Protein AF-A0A8J4FWK0-F1 (afdb_monomer_lite)

pLDDT: mean 70.95, std 16.57, range [36.66, 92.88]

Foldseek 3Di:
DDDDDDDDDDDDPDDPPDPPPPPCPDPPPPPDDPVVVVVVVVVPDPLPQCCDPPSDSDDDDDDDDDDDDDDDDQDDDDPPDPCPVVSVVVSVVVVVVRVQVVCCVCCVVVVNNPDHDDDD

Sequence (120 aa):
MLASHAALPLLSPPDASNPTKTQTRGKVLDFGPQVLSSLSRSMRAALGFLYGTWYLPLPRPRPIYMVVGKPIPVPRLPRDDPKYEEVINEVHKRVCDALQQMYDDHKAEYGWADRPLMIN

Secondary structure (DSSP, 8-state):
-----------PPP-TT-TT----------SS-THHHHHHHHH-S-------GGGS-PPPP-PPP----PPPP-----TTSTTHHHHHHHHHHHHHHHHHHHHHHHTTTTT-TTPPP---

InterPro domains:
  IPR007130 Diacylglycerol acyltransferase [PF03982] (39-117)

Structure (mmCIF, N/CA/C/O backbone):
data_AF-A0A8J4FWK0-F1
#
_entry.id   AF-A0A8J4FWK0-F1
#
loop_
_atom_site.group_PDB
_atom_site.id
_atom_site.type_symbol
_atom_site.label_atom_id
_atom_site.label_alt_id
_atom_site.label_comp_id
_atom_site.label_asym_id
_atom_site.label_entity_id
_atom_site.label_seq_id
_atom_site.pdbx_PDB_ins_code
_atom_site.Cartn_x
_atom_site.Cartn_y
_atom_site.Cartn_z
_atom_site.occupancy
_atom_site.B_iso_or_equiv
_atom_site.auth_seq_id
_atom_site.auth_comp_id
_atom_site.auth_asym_id
_atom_site.auth_atom_id
_atom_site.pdbx_PDB_model_num
ATOM 1 N N . MET A 1 1 ? 28.927 22.938 61.173 1.00 37.00 1 MET A N 1
ATOM 2 C CA . MET A 1 1 ? 30.394 22.781 61.069 1.00 37.00 1 MET A CA 1
ATOM 3 C C . MET A 1 1 ? 30.644 21.613 60.130 1.00 37.00 1 MET A C 1
ATOM 5 O O . MET A 1 1 ? 30.308 20.502 60.491 1.00 37.00 1 MET A O 1
ATOM 9 N N . LEU A 1 2 ? 30.737 21.859 58.828 1.00 39.94 2 LEU A N 1
ATOM 10 C CA . LEU A 1 2 ? 31.893 22.291 58.024 1.00 39.94 2 LEU A CA 1
ATOM 11 C C . LEU A 1 2 ? 32.507 21.077 57.299 1.00 39.94 2 LEU A C 1
ATOM 13 O O . LEU A 1 2 ? 32.988 20.155 57.940 1.00 39.94 2 LEU A O 1
ATOM 17 N N . ALA A 1 3 ? 32.497 21.173 55.967 1.00 36.66 3 ALA A N 1
ATOM 18 C CA . ALA A 1 3 ? 33.291 20.435 54.982 1.00 36.66 3 ALA A CA 1
ATOM 19 C C . ALA A 1 3 ? 32.996 18.935 54.751 1.00 36.66 3 ALA A C 1
ATOM 21 O O . ALA A 1 3 ? 33.564 18.055 55.382 1.00 36.66 3 ALA A O 1
ATOM 22 N N . SER A 1 4 ? 32.243 18.645 53.686 1.00 45.00 4 SER A N 1
ATOM 23 C CA . SER A 1 4 ? 32.575 17.521 52.803 1.00 45.00 4 SER A CA 1
ATOM 24 C C . SER A 1 4 ? 32.579 18.058 51.373 1.00 45.00 4 SER A C 1
ATOM 26 O O . SER A 1 4 ? 31.543 18.228 50.734 1.00 45.00 4 SER A O 1
ATOM 28 N N . HIS A 1 5 ? 33.762 18.497 50.952 1.00 51.78 5 HIS A N 1
ATOM 29 C CA . HIS A 1 5 ? 34.065 19.028 49.632 1.00 51.78 5 HIS A CA 1
ATOM 30 C C . HIS A 1 5 ? 35.115 18.104 49.009 1.00 51.78 5 HIS A C 1
ATOM 32 O O . HIS A 1 5 ? 36.149 17.872 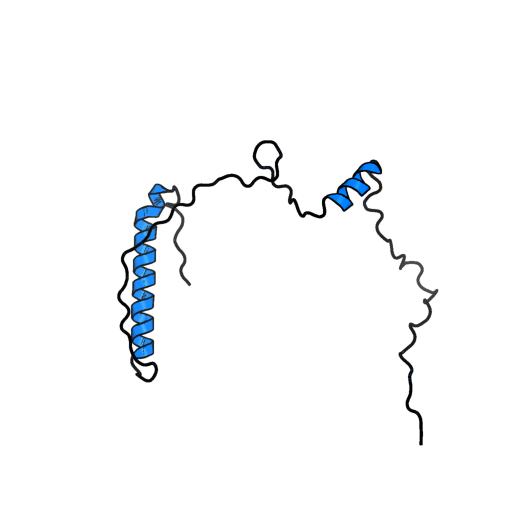49.623 1.00 51.78 5 HIS A O 1
ATOM 38 N N . ALA A 1 6 ? 34.816 17.644 47.792 1.00 43.03 6 ALA A N 1
ATOM 39 C CA . ALA A 1 6 ? 35.735 17.269 46.717 1.00 43.03 6 ALA A CA 1
ATOM 40 C C . ALA A 1 6 ? 36.834 16.217 46.982 1.00 43.03 6 ALA A C 1
ATOM 42 O O . ALA A 1 6 ? 37.808 16.476 47.675 1.00 43.03 6 ALA A O 1
ATOM 43 N N . ALA A 1 7 ? 36.778 15.113 46.229 1.00 45.28 7 ALA A N 1
ATOM 44 C CA . ALA A 1 7 ? 37.849 14.761 45.287 1.00 45.28 7 ALA A CA 1
ATOM 45 C C . ALA A 1 7 ? 37.413 13.587 44.395 1.00 45.28 7 ALA A C 1
ATOM 47 O O . ALA A 1 7 ? 37.214 12.468 44.862 1.00 45.28 7 ALA A O 1
ATOM 48 N N . LEU A 1 8 ? 37.264 13.866 43.097 1.00 52.12 8 LEU A N 1
ATOM 49 C CA . LEU A 1 8 ? 37.186 12.862 42.038 1.00 52.12 8 LEU A CA 1
ATOM 50 C C . LEU A 1 8 ? 38.438 11.965 42.061 1.00 52.12 8 LEU A C 1
ATOM 52 O O . LEU A 1 8 ? 39.530 12.475 42.329 1.00 52.12 8 LEU A O 1
ATOM 56 N N . PRO A 1 9 ? 38.326 10.669 41.720 1.00 52.59 9 PRO A N 1
ATOM 57 C CA . PRO A 1 9 ? 39.490 9.809 41.592 1.00 52.59 9 PRO A CA 1
ATOM 58 C C . PRO A 1 9 ? 40.346 10.290 40.415 1.00 52.59 9 PRO A C 1
ATOM 60 O O . PRO A 1 9 ? 39.947 10.228 39.251 1.00 52.59 9 PRO A O 1
ATOM 63 N N . LEU A 1 10 ? 41.523 10.810 40.758 1.00 49.84 10 LEU A N 1
ATOM 64 C CA . LEU A 1 10 ? 42.603 11.132 39.839 1.00 49.84 10 LEU A CA 1
ATOM 65 C C . LEU A 1 10 ? 42.904 9.927 38.941 1.00 49.84 10 LEU A C 1
ATOM 67 O O . LEU A 1 10 ? 43.174 8.825 39.416 1.00 49.84 10 LEU A O 1
ATOM 71 N N . LEU A 1 11 ? 42.877 10.192 37.636 1.00 51.06 11 LEU A N 1
ATOM 72 C CA . LEU A 1 11 ? 43.475 9.399 36.571 1.00 51.06 11 LEU A CA 1
ATOM 73 C C . LEU A 1 11 ? 44.853 8.888 37.025 1.00 51.06 11 LEU A C 1
ATOM 75 O O . LEU A 1 11 ? 45.766 9.686 37.242 1.00 51.06 11 LEU A O 1
ATOM 79 N N . SER A 1 12 ? 44.990 7.573 37.208 1.00 58.88 12 SER A N 1
ATOM 80 C CA . SER A 1 12 ? 46.268 6.958 37.566 1.00 58.88 12 SER A CA 1
ATOM 81 C C . SER A 1 12 ? 47.354 7.331 36.545 1.00 58.88 12 SER A C 1
ATOM 83 O O . SER A 1 12 ? 47.060 7.408 35.347 1.00 58.88 12 SER A O 1
ATOM 85 N N . PRO A 1 13 ? 48.600 7.576 36.992 1.00 67.12 13 PRO A N 1
ATOM 86 C CA . PRO A 1 13 ? 49.705 7.909 36.102 1.00 67.12 13 PRO A CA 1
ATOM 87 C C . PRO A 1 13 ? 49.956 6.782 35.084 1.00 67.12 13 PRO A C 1
ATOM 89 O O . PRO A 1 13 ? 49.691 5.616 35.385 1.00 67.12 13 PRO A O 1
ATOM 92 N N . PRO A 1 14 ? 50.447 7.114 33.877 1.00 59.47 14 PRO A N 1
ATOM 93 C CA . PRO A 1 14 ? 50.678 6.140 32.818 1.00 59.47 14 PRO A CA 1
ATOM 94 C C . PRO A 1 14 ? 51.682 5.074 33.271 1.00 59.47 14 PRO A C 1
ATOM 96 O O . PRO A 1 14 ? 52.823 5.380 33.612 1.00 59.47 14 PRO A O 1
ATOM 99 N N . ASP A 1 15 ? 51.234 3.821 33.267 1.00 54.22 15 ASP A N 1
ATOM 100 C CA . ASP A 1 15 ? 52.049 2.641 33.535 1.00 54.22 15 ASP A CA 1
ATOM 101 C C . ASP A 1 15 ? 53.137 2.499 32.454 1.00 54.22 15 ASP A C 1
ATOM 103 O O . ASP A 1 15 ? 52.849 2.289 31.274 1.00 54.22 15 ASP A O 1
ATOM 107 N N . ALA A 1 16 ? 54.398 2.655 32.864 1.00 60.59 16 ALA A N 1
ATOM 108 C CA . ALA A 1 16 ? 55.578 2.600 32.003 1.00 60.59 16 ALA A CA 1
ATOM 109 C C . ALA A 1 16 ? 56.015 1.163 31.640 1.00 60.59 16 ALA A C 1
ATOM 111 O O . ALA A 1 16 ? 57.047 0.989 30.994 1.00 60.59 16 ALA A O 1
ATOM 112 N N . SER A 1 17 ? 55.264 0.131 32.044 1.00 62.06 17 SER A N 1
ATOM 113 C CA . SER A 1 17 ? 55.661 -1.274 31.872 1.00 62.06 17 SER A CA 1
ATOM 114 C C . SER A 1 17 ? 55.145 -1.958 30.598 1.00 62.06 17 SER A C 1
ATOM 116 O O . SER A 1 17 ? 55.509 -3.106 30.344 1.00 62.06 17 SER A O 1
ATOM 118 N N . ASN A 1 18 ? 54.356 -1.284 29.748 1.00 52.03 18 ASN A N 1
ATOM 119 C CA . ASN A 1 18 ? 53.861 -1.885 28.505 1.00 52.03 18 ASN A CA 1
ATOM 120 C C . ASN A 1 18 ? 54.082 -0.993 27.264 1.00 52.03 18 ASN A C 1
ATOM 122 O O . ASN A 1 18 ? 53.235 -0.153 26.946 1.00 52.03 18 ASN A O 1
ATOM 126 N N . PRO A 1 19 ? 55.172 -1.197 26.498 1.00 53.34 19 PRO A N 1
ATOM 127 C CA . PRO A 1 19 ? 55.489 -0.383 25.323 1.00 53.34 19 PRO A CA 1
ATOM 128 C C . PRO A 1 19 ? 54.578 -0.637 24.106 1.00 53.34 19 PRO A C 1
ATOM 130 O O . PRO A 1 19 ? 54.799 -0.039 23.057 1.00 53.34 19 PRO A O 1
ATOM 133 N N . THR A 1 20 ? 53.559 -1.504 24.202 1.00 54.88 20 THR A N 1
ATOM 134 C CA . THR A 1 20 ? 52.726 -1.888 23.042 1.00 54.88 20 THR A CA 1
ATOM 135 C C . THR A 1 20 ? 51.386 -1.163 22.925 1.00 54.88 20 THR A C 1
ATOM 137 O O . THR A 1 20 ? 50.706 -1.320 21.912 1.00 54.88 20 THR A O 1
ATOM 140 N N . LYS A 1 21 ? 51.005 -0.299 23.877 1.00 49.97 21 LYS A N 1
ATOM 141 C CA . LYS A 1 21 ? 49.815 0.558 23.719 1.00 49.97 21 LYS A CA 1
ATOM 142 C C . LYS A 1 21 ? 50.176 1.910 23.108 1.00 49.97 21 LYS A C 1
ATOM 144 O O . LYS A 1 21 ? 49.871 2.973 23.647 1.00 49.97 21 LYS A O 1
ATOM 149 N N . THR A 1 22 ? 50.810 1.875 21.946 1.00 48.97 22 THR A N 1
ATOM 150 C CA . THR A 1 22 ? 50.902 3.037 21.069 1.00 48.97 22 THR A CA 1
ATOM 151 C C . THR A 1 22 ? 49.497 3.299 20.536 1.00 48.97 22 THR A C 1
ATOM 153 O O . THR A 1 22 ? 48.975 2.554 19.710 1.00 48.97 22 THR A O 1
ATOM 156 N N . GLN A 1 23 ? 48.849 4.346 21.051 1.00 50.06 23 GLN A N 1
ATOM 157 C CA . GLN A 1 23 ? 47.664 4.937 20.436 1.00 50.06 23 GLN A CA 1
ATOM 158 C C . GLN A 1 23 ? 48.069 5.469 19.059 1.00 50.06 23 GLN A C 1
ATOM 160 O O . GLN A 1 23 ? 48.437 6.632 18.893 1.00 50.06 23 GLN A O 1
ATOM 165 N N . THR A 1 24 ? 48.039 4.588 18.064 1.00 49.25 24 THR A N 1
ATOM 166 C CA . THR A 1 24 ? 48.194 4.925 16.656 1.00 49.25 24 THR A CA 1
ATOM 167 C C . THR A 1 24 ? 46.968 5.732 16.257 1.00 49.25 24 THR A C 1
ATOM 169 O O . THR A 1 24 ? 45.950 5.193 15.828 1.00 49.25 24 THR A O 1
ATOM 172 N N . ARG A 1 25 ? 47.039 7.056 16.434 1.00 43.59 25 ARG A N 1
ATOM 173 C CA . ARG A 1 25 ? 46.103 7.992 15.813 1.00 43.59 25 ARG A CA 1
ATOM 174 C C . ARG A 1 25 ? 46.304 7.839 14.309 1.00 43.59 25 ARG A C 1
ATOM 176 O O . ARG A 1 25 ? 47.254 8.382 13.753 1.00 43.59 25 ARG A O 1
ATOM 183 N N . GLY A 1 26 ? 45.468 7.001 13.698 1.00 46.88 26 GLY A N 1
ATOM 184 C CA . GLY A 1 26 ? 45.581 6.589 12.308 1.00 46.88 26 GLY A CA 1
ATOM 185 C C . GLY A 1 26 ? 45.765 7.790 11.390 1.00 46.88 26 GLY A C 1
ATOM 186 O O . GLY A 1 26 ? 44.843 8.576 11.178 1.00 46.88 26 GLY A O 1
ATOM 187 N N . LYS A 1 27 ? 46.965 7.920 10.823 1.00 56.41 27 LYS A N 1
ATOM 188 C CA . LYS A 1 27 ? 47.184 8.684 9.599 1.00 56.41 27 LYS A CA 1
ATOM 189 C C . LYS A 1 27 ? 46.591 7.874 8.447 1.00 56.41 27 LYS A C 1
ATOM 191 O O . LYS A 1 27 ? 47.297 7.138 7.775 1.00 56.41 27 LYS A O 1
ATOM 196 N N . VAL A 1 28 ? 45.275 7.958 8.269 1.00 54.03 28 VAL A N 1
ATOM 197 C CA . VAL A 1 28 ? 44.568 7.274 7.168 1.00 54.03 28 VAL A CA 1
ATOM 198 C C . VAL A 1 28 ? 44.299 8.182 5.966 1.00 54.03 28 VAL A C 1
ATOM 200 O O . VAL A 1 28 ? 43.752 7.726 4.971 1.00 54.03 28 VAL A O 1
ATOM 203 N N . LEU A 1 29 ? 44.733 9.445 5.998 1.00 55.19 29 LEU A N 1
ATOM 204 C CA . LEU A 1 29 ? 44.719 10.323 4.827 1.00 55.19 29 LEU A CA 1
ATOM 205 C C . LEU A 1 29 ? 46.016 11.138 4.744 1.00 55.19 29 LEU A C 1
ATOM 207 O O . LEU A 1 29 ? 46.040 12.304 5.115 1.00 55.19 29 LEU A O 1
ATOM 211 N N . ASP A 1 30 ? 47.084 10.511 4.250 1.00 52.56 30 ASP A N 1
ATOM 212 C CA . ASP A 1 30 ? 48.299 11.205 3.773 1.00 52.56 30 ASP A CA 1
ATOM 213 C C . ASP A 1 30 ? 48.535 10.927 2.265 1.00 52.56 30 ASP A C 1
ATOM 215 O O . ASP A 1 30 ? 49.649 11.002 1.761 1.00 52.56 30 ASP A O 1
ATOM 219 N N . PHE A 1 31 ? 47.466 10.597 1.521 1.00 58.09 31 PHE A N 1
ATOM 220 C CA . PHE A 1 31 ? 47.509 10.241 0.091 1.00 58.09 31 PHE A CA 1
ATOM 221 C C . PHE A 1 31 ? 46.652 11.166 -0.796 1.00 58.09 31 PHE A C 1
ATOM 223 O O . PHE A 1 31 ? 45.946 10.704 -1.690 1.00 58.09 31 PHE A O 1
ATOM 230 N N . GLY A 1 32 ? 46.684 12.485 -0.574 1.00 61.12 32 GLY A N 1
ATOM 231 C CA . GLY A 1 32 ? 45.994 13.427 -1.464 1.00 61.12 32 GLY A CA 1
ATOM 232 C C . GLY A 1 32 ? 46.468 14.878 -1.338 1.00 61.12 32 GLY A C 1
ATOM 233 O O . GLY A 1 32 ? 46.929 15.276 -0.270 1.00 61.12 32 GLY A O 1
ATOM 234 N N . PRO A 1 33 ? 46.369 15.692 -2.407 1.00 56.69 33 PRO A N 1
ATOM 235 C CA . PRO A 1 33 ? 46.799 17.087 -2.375 1.00 56.69 33 PRO A CA 1
ATOM 236 C C . PRO A 1 33 ? 46.004 17.892 -1.331 1.00 56.69 33 PRO A C 1
ATOM 238 O O . PRO A 1 33 ? 44.774 17.829 -1.280 1.00 56.69 33 PRO A O 1
ATOM 241 N N . GLN A 1 34 ? 46.720 18.678 -0.515 1.00 61.47 34 GLN A N 1
ATOM 242 C CA . GLN A 1 34 ? 46.236 19.428 0.661 1.00 61.47 34 GLN A CA 1
ATOM 243 C C . GLN A 1 34 ? 44.949 20.246 0.413 1.00 61.47 34 GLN A C 1
ATOM 245 O O . GLN A 1 34 ? 44.128 20.414 1.319 1.00 61.47 34 GLN A O 1
ATOM 250 N N . VAL A 1 35 ? 44.736 20.697 -0.830 1.00 61.31 35 VAL A N 1
ATOM 251 C CA . VAL A 1 35 ? 43.548 21.434 -1.299 1.00 61.31 35 VAL A CA 1
ATOM 252 C C . VAL A 1 35 ? 42.232 20.653 -1.163 1.00 61.31 35 VAL A C 1
ATOM 254 O O . VAL A 1 35 ? 41.181 21.257 -0.948 1.00 61.31 35 VAL A O 1
ATOM 257 N N . LEU A 1 36 ? 42.269 19.316 -1.187 1.00 58.72 36 LEU A N 1
ATOM 258 C CA . LEU A 1 36 ? 41.076 18.476 -1.022 1.00 58.72 36 LEU A CA 1
ATOM 259 C C . LEU A 1 36 ? 40.573 18.446 0.430 1.00 58.72 36 LEU A C 1
ATOM 261 O O . LEU A 1 36 ? 39.374 18.298 0.668 1.00 58.72 36 LEU A O 1
ATOM 265 N N . SER A 1 37 ? 41.459 18.649 1.411 1.00 58.38 37 SER A N 1
ATOM 266 C CA . SER A 1 37 ? 41.093 18.642 2.836 1.00 58.38 37 SER A CA 1
ATOM 267 C C . SER A 1 37 ? 40.289 19.885 3.258 1.00 58.38 37 SER A C 1
ATOM 269 O O . SER A 1 37 ? 39.485 19.825 4.192 1.00 58.38 37 SER A O 1
ATOM 271 N N . SER A 1 38 ? 40.471 21.008 2.557 1.00 60.28 38 SER A N 1
ATOM 272 C CA . SER A 1 38 ? 39.679 22.231 2.745 1.00 60.28 38 SER A CA 1
ATOM 273 C C . SER A 1 38 ? 38.318 22.132 2.055 1.00 60.28 38 SER A C 1
ATOM 275 O O . SER A 1 38 ? 37.306 22.511 2.644 1.00 60.28 38 SER A O 1
ATOM 277 N N . LEU A 1 39 ? 38.266 21.527 0.863 1.00 61.78 39 LEU A N 1
ATOM 278 C CA . LEU A 1 39 ? 37.015 21.271 0.145 1.00 61.78 39 LEU A CA 1
ATOM 279 C C . LEU A 1 39 ? 36.122 20.260 0.894 1.00 61.78 39 LEU A C 1
ATOM 281 O O . LEU A 1 39 ? 34.916 20.462 1.014 1.00 61.78 39 LEU A O 1
ATOM 285 N N . SER A 1 40 ? 36.727 19.230 1.498 1.00 58.31 40 SER A N 1
ATOM 286 C CA . SER A 1 40 ? 36.047 18.229 2.337 1.00 58.31 40 SER A CA 1
ATOM 287 C C . SER A 1 40 ? 35.331 18.843 3.552 1.00 58.31 40 SER A C 1
ATOM 289 O O . SER A 1 40 ? 34.185 18.495 3.835 1.00 58.31 40 SER A O 1
ATOM 291 N N . ARG A 1 41 ? 35.962 19.809 4.239 1.00 62.16 41 ARG A N 1
ATOM 292 C CA . ARG A 1 41 ? 35.359 20.537 5.376 1.00 62.16 41 ARG A CA 1
ATOM 293 C C . ARG A 1 41 ? 34.236 21.479 4.956 1.00 62.16 41 ARG A C 1
ATOM 295 O O . ARG A 1 41 ? 33.318 21.714 5.741 1.00 62.16 41 ARG A O 1
ATOM 302 N N . SER A 1 42 ? 34.328 22.012 3.741 1.00 60.78 42 SER A N 1
ATOM 303 C CA . SER A 1 42 ? 33.360 22.965 3.212 1.00 60.78 42 SER A CA 1
ATOM 304 C C . SER A 1 42 ? 32.066 22.299 2.763 1.00 60.78 42 SER A C 1
ATOM 306 O O . SER A 1 42 ? 31.014 22.918 2.878 1.00 60.78 42 SER A O 1
ATOM 308 N N . MET A 1 43 ? 32.117 21.070 2.244 1.00 60.19 43 MET A N 1
ATOM 309 C CA . MET A 1 43 ? 30.915 20.474 1.663 1.00 60.19 43 MET A CA 1
ATOM 310 C C . MET A 1 43 ? 29.929 19.947 2.701 1.00 60.19 43 MET A C 1
ATOM 312 O O . MET A 1 43 ? 28.767 19.853 2.344 1.00 60.19 43 MET A O 1
ATOM 316 N N . ARG A 1 44 ? 30.357 19.647 3.947 1.00 55.12 44 ARG A N 1
ATOM 317 C CA . ARG A 1 44 ? 29.541 19.307 5.147 1.00 55.12 44 ARG A CA 1
ATOM 318 C C . ARG A 1 44 ? 28.225 18.542 4.886 1.00 55.12 44 ARG A C 1
ATOM 320 O O . ARG A 1 44 ? 27.270 18.651 5.647 1.00 55.12 44 ARG A O 1
ATOM 327 N N . ALA A 1 45 ? 28.197 17.747 3.827 1.00 60.00 45 ALA A N 1
ATOM 328 C CA . ALA A 1 45 ? 27.030 17.089 3.285 1.00 60.00 45 ALA A CA 1
ATOM 329 C C . ALA A 1 45 ? 27.417 15.639 3.070 1.00 60.00 45 ALA A C 1
ATOM 331 O O . ALA A 1 45 ? 28.417 15.335 2.415 1.00 60.00 45 ALA A O 1
ATOM 332 N N . ALA A 1 46 ? 26.599 14.741 3.604 1.00 54.91 46 ALA A N 1
ATOM 333 C CA . ALA A 1 46 ? 26.597 13.353 3.194 1.00 54.91 46 ALA A CA 1
ATOM 334 C C . ALA A 1 46 ? 25.953 13.272 1.800 1.00 54.91 46 ALA A C 1
ATOM 336 O O . ALA A 1 46 ? 24.866 12.726 1.635 1.00 54.91 46 ALA A O 1
ATOM 337 N N . LEU A 1 47 ? 26.612 13.836 0.781 1.00 55.81 47 LEU A N 1
ATOM 338 C CA . LEU A 1 47 ? 26.435 13.331 -0.573 1.00 55.81 47 LEU A CA 1
ATOM 339 C C . LEU A 1 47 ? 27.030 11.925 -0.533 1.00 55.81 47 LEU A C 1
ATOM 341 O O . LEU A 1 47 ? 28.214 11.719 -0.799 1.00 55.81 47 LEU A O 1
ATOM 345 N N . GLY A 1 48 ? 26.208 10.951 -0.141 1.00 59.59 48 GLY A N 1
ATOM 346 C CA . GLY A 1 48 ? 26.469 9.571 -0.510 1.00 59.59 48 GLY A CA 1
ATOM 347 C C . GLY A 1 48 ? 26.791 9.547 -2.001 1.00 59.59 48 GLY A C 1
ATOM 348 O O . GLY A 1 48 ? 26.297 10.388 -2.755 1.00 59.59 48 GLY A O 1
ATOM 349 N N . PHE A 1 49 ? 27.659 8.629 -2.411 1.00 55.66 49 PHE A N 1
ATOM 350 C CA . PHE A 1 49 ? 28.065 8.437 -3.801 1.00 55.66 49 PHE A CA 1
ATOM 351 C C . PHE A 1 49 ? 26.850 7.983 -4.642 1.00 55.66 49 PHE A C 1
ATOM 353 O O . PHE A 1 49 ? 26.689 6.823 -5.007 1.00 55.66 49 PHE A O 1
ATOM 360 N N . LEU A 1 50 ? 25.922 8.904 -4.879 1.00 55.88 50 LEU A N 1
ATOM 361 C CA . LEU A 1 50 ? 24.711 8.740 -5.653 1.00 55.88 50 LEU A CA 1
ATOM 362 C C . LEU A 1 50 ? 25.103 9.098 -7.080 1.00 55.88 50 LEU A C 1
ATOM 364 O O . LEU A 1 50 ? 25.070 10.259 -7.472 1.00 55.88 50 LEU A O 1
ATOM 368 N N . TYR A 1 51 ? 25.530 8.104 -7.853 1.00 55.78 51 TYR A N 1
ATOM 369 C CA . TYR A 1 51 ? 25.694 8.264 -9.295 1.00 55.78 51 TYR A CA 1
ATOM 370 C C . TYR A 1 51 ? 24.312 8.496 -9.927 1.00 55.78 51 TYR A C 1
ATOM 372 O O . TYR A 1 51 ? 23.620 7.543 -10.296 1.00 55.78 51 TYR A O 1
ATOM 380 N N . GLY A 1 52 ? 23.875 9.754 -9.985 1.00 61.62 52 GLY A N 1
ATOM 381 C CA . GLY A 1 52 ? 22.682 10.199 -10.699 1.00 61.62 52 GLY A CA 1
ATOM 382 C C . GLY A 1 52 ? 22.966 10.492 -12.175 1.00 61.62 52 GLY A C 1
ATOM 383 O O . GLY A 1 52 ? 23.959 10.037 -12.748 1.00 61.62 52 GLY A O 1
ATOM 384 N N . THR A 1 53 ? 22.083 11.254 -12.816 1.00 56.66 53 THR A N 1
ATOM 385 C CA . THR A 1 53 ? 22.279 11.749 -14.188 1.00 56.66 53 THR A CA 1
ATOM 386 C C . THR A 1 53 ? 23.463 12.728 -14.209 1.00 56.66 53 THR A C 1
ATOM 388 O O . THR A 1 53 ? 23.474 13.680 -13.436 1.00 56.66 53 THR A O 1
ATOM 391 N N . TRP A 1 54 ? 24.466 12.499 -15.069 1.00 58.19 54 TRP A N 1
ATOM 392 C CA . TRP A 1 54 ? 25.631 13.391 -15.253 1.00 58.19 54 TRP A CA 1
ATOM 393 C C . TRP A 1 54 ? 26.518 13.609 -14.006 1.00 58.19 54 TRP A C 1
ATOM 395 O O . TRP A 1 54 ? 27.007 14.709 -13.773 1.00 58.19 54 TRP A O 1
ATOM 405 N N . TYR A 1 55 ? 26.756 12.570 -13.194 1.00 61.94 55 TYR A N 1
ATOM 406 C CA . TYR A 1 55 ? 27.616 12.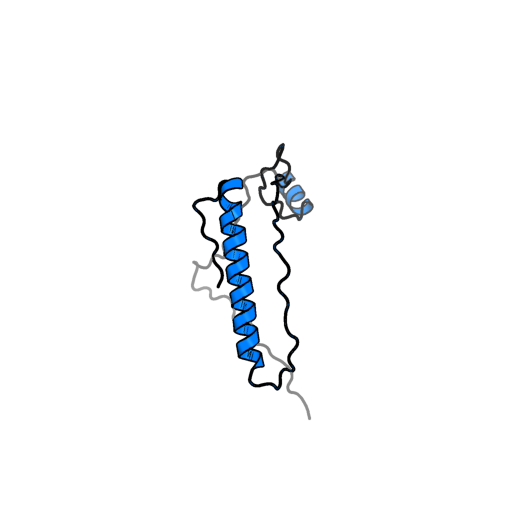653 -11.992 1.00 61.94 55 TYR A CA 1
ATOM 407 C C . TYR A 1 55 ? 27.079 13.577 -10.877 1.00 61.94 55 TYR A C 1
ATOM 409 O O . TYR A 1 55 ? 27.725 13.745 -9.843 1.00 61.94 55 TYR A O 1
ATOM 417 N N . LEU A 1 56 ? 25.881 14.146 -11.050 1.00 67.69 56 LEU A N 1
ATOM 418 C CA . LEU A 1 56 ? 25.172 14.869 -10.001 1.00 67.69 56 LEU A CA 1
ATOM 419 C C . LEU A 1 56 ? 24.571 13.861 -9.005 1.00 67.69 56 LEU A C 1
ATOM 421 O O . LEU A 1 56 ? 24.049 12.828 -9.434 1.00 67.69 56 LEU A O 1
ATOM 425 N N . PRO A 1 57 ? 24.539 14.175 -7.697 1.00 66.19 57 PRO A N 1
ATOM 426 C CA . PRO A 1 57 ? 23.845 13.396 -6.665 1.00 66.19 57 PRO A CA 1
ATOM 427 C C . PRO A 1 57 ? 22.312 13.514 -6.780 1.00 66.19 57 PRO A C 1
ATOM 429 O O . PRO A 1 57 ? 21.612 13.629 -5.776 1.00 66.19 57 PRO A O 1
ATOM 432 N N . LEU A 1 58 ? 21.773 13.565 -8.001 1.00 67.31 58 LEU A N 1
ATOM 433 C CA . LEU A 1 58 ? 20.348 13.732 -8.234 1.00 67.31 58 LEU A CA 1
ATOM 434 C C . LEU A 1 58 ? 19.666 12.354 -8.258 1.00 67.31 58 LEU A C 1
ATOM 436 O O . LEU A 1 58 ? 20.059 11.498 -9.063 1.00 67.31 58 LEU A O 1
ATOM 440 N N . PRO A 1 59 ? 18.646 12.116 -7.412 1.00 66.31 59 PRO A N 1
ATOM 441 C CA . PRO A 1 59 ? 17.881 10.877 -7.435 1.00 66.31 59 PRO A CA 1
ATOM 442 C C . PRO A 1 59 ? 17.283 10.628 -8.823 1.00 66.31 59 PRO A C 1
ATOM 444 O O . PRO A 1 59 ? 16.723 11.534 -9.441 1.00 66.31 59 PRO A O 1
ATOM 447 N N . ARG A 1 60 ? 17.385 9.393 -9.329 1.00 70.06 60 ARG A N 1
ATOM 448 C CA . ARG A 1 60 ? 16.754 9.033 -10.607 1.00 70.06 60 ARG A CA 1
ATOM 449 C C . ARG A 1 60 ? 15.229 9.051 -10.440 1.00 70.06 60 ARG A C 1
ATOM 451 O O . ARG A 1 60 ? 14.745 8.349 -9.550 1.00 70.06 60 ARG A O 1
ATOM 458 N N . PRO A 1 61 ? 14.470 9.767 -11.290 1.00 73.12 61 PRO A N 1
ATOM 459 C CA . PRO A 1 61 ? 13.016 9.711 -11.242 1.00 73.12 61 PRO A CA 1
ATOM 460 C C . PRO A 1 61 ? 12.568 8.290 -11.597 1.00 73.12 61 PRO A C 1
ATOM 462 O O . PRO A 1 61 ? 12.872 7.774 -12.674 1.00 73.12 61 PRO A O 1
ATOM 465 N N . ARG A 1 62 ? 11.877 7.631 -10.668 1.00 76.44 62 ARG A N 1
ATOM 466 C CA . ARG A 1 62 ? 11.184 6.362 -10.904 1.00 76.44 62 ARG A CA 1
ATOM 467 C C . ARG A 1 62 ? 9.688 6.631 -10.758 1.00 76.44 62 ARG A C 1
ATOM 469 O O . ARG A 1 62 ? 9.310 7.226 -9.749 1.00 76.44 62 ARG A O 1
ATOM 476 N N . PRO A 1 63 ? 8.852 6.249 -11.737 1.00 80.94 63 PRO A N 1
ATOM 477 C CA . PRO A 1 63 ? 7.412 6.411 -11.600 1.00 80.94 63 PRO A CA 1
ATOM 478 C C . PRO A 1 63 ? 6.919 5.555 -10.427 1.00 80.94 63 PRO A C 1
ATOM 480 O O . PRO A 1 63 ? 7.253 4.373 -10.335 1.00 80.94 63 PRO A O 1
ATOM 483 N N . ILE A 1 64 ? 6.167 6.173 -9.517 1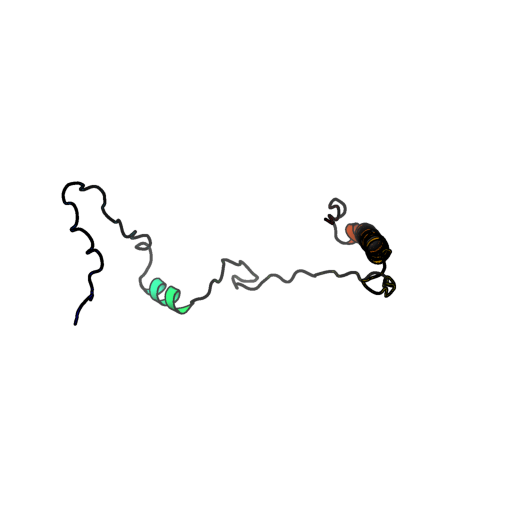.00 81.88 64 ILE A N 1
ATOM 484 C CA . ILE A 1 64 ? 5.479 5.490 -8.419 1.00 81.88 64 ILE A CA 1
ATOM 485 C C . ILE A 1 64 ? 4.030 5.328 -8.858 1.00 81.88 64 ILE A C 1
ATOM 487 O O . ILE A 1 64 ? 3.332 6.320 -9.070 1.00 81.88 64 ILE A O 1
ATOM 491 N N . TYR A 1 65 ? 3.595 4.083 -9.011 1.00 83.19 65 TYR A N 1
ATOM 492 C CA . TYR A 1 65 ? 2.216 3.755 -9.348 1.00 83.19 65 TYR A CA 1
ATOM 493 C C . TYR A 1 65 ? 1.424 3.549 -8.060 1.00 83.19 65 TYR A C 1
ATOM 495 O O . TYR A 1 65 ? 1.902 2.907 -7.125 1.00 83.19 65 TYR A O 1
ATOM 503 N N . MET A 1 66 ? 0.229 4.130 -8.001 1.00 86.62 66 MET A N 1
ATOM 504 C CA . MET A 1 66 ? -0.675 4.016 -6.861 1.00 86.62 66 MET A CA 1
ATOM 505 C C . MET A 1 66 ? -2.045 3.580 -7.362 1.00 86.62 66 MET A C 1
ATOM 507 O O . MET A 1 66 ? -2.577 4.173 -8.299 1.00 86.62 66 MET A O 1
ATOM 511 N N . VAL A 1 67 ? -2.611 2.567 -6.711 1.00 87.69 67 VAL A N 1
ATOM 512 C CA . VAL A 1 67 ? -3.978 2.096 -6.940 1.00 87.69 67 VAL A CA 1
ATOM 513 C C . VAL A 1 67 ? -4.782 2.369 -5.675 1.00 87.69 67 VAL A C 1
ATOM 515 O O . VAL A 1 67 ? -4.289 2.164 -4.565 1.00 87.69 67 VAL A O 1
ATOM 518 N N . VAL A 1 68 ? -6.006 2.869 -5.837 1.00 89.19 68 VAL A N 1
ATOM 519 C CA . VAL A 1 68 ? -6.911 3.172 -4.726 1.00 89.19 68 VAL A CA 1
ATOM 520 C C . VAL A 1 68 ? -8.131 2.269 -4.829 1.00 89.19 68 VAL A C 1
ATOM 522 O O . VAL A 1 68 ? -8.873 2.324 -5.808 1.00 89.19 68 VAL A O 1
ATOM 525 N N . GLY A 1 69 ? -8.327 1.442 -3.804 1.00 88.25 69 GLY A N 1
ATOM 526 C CA . GLY A 1 69 ? -9.458 0.526 -3.706 1.00 88.25 69 GLY A CA 1
ATOM 527 C C . GLY A 1 69 ? -10.753 1.195 -3.237 1.00 88.25 69 GLY A C 1
ATOM 528 O O . GLY A 1 69 ? -10.800 2.373 -2.872 1.00 88.25 69 GLY A O 1
ATOM 529 N N . LYS A 1 70 ? -11.830 0.406 -3.214 1.00 90.31 70 LYS A N 1
ATOM 530 C CA . LYS A 1 70 ?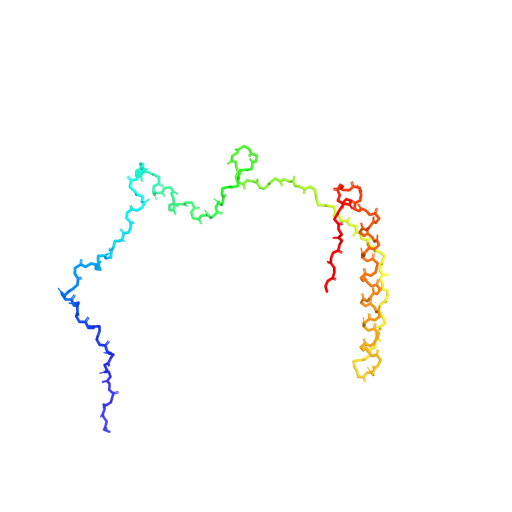 -13.141 0.846 -2.724 1.00 90.31 70 LYS A CA 1
ATOM 531 C C . LYS A 1 70 ? -13.097 1.115 -1.207 1.00 90.31 70 LYS A C 1
ATOM 533 O O . LYS A 1 70 ? -12.543 0.300 -0.471 1.00 90.31 70 LYS A O 1
ATOM 538 N N . PRO A 1 71 ? -13.733 2.192 -0.708 1.00 89.44 71 PRO A N 1
ATOM 539 C CA . PRO A 1 71 ? -13.848 2.430 0.728 1.00 89.44 71 PRO A CA 1
ATOM 540 C C . PRO A 1 71 ? -14.605 1.303 1.446 1.00 89.44 71 PRO A C 1
ATOM 542 O O . PRO A 1 71 ? -15.668 0.874 0.988 1.00 89.44 71 PRO A O 1
ATOM 545 N N . ILE A 1 72 ? -14.089 0.864 2.596 1.00 88.94 72 ILE A N 1
ATOM 546 C CA . ILE A 1 72 ? -14.724 -0.148 3.449 1.00 88.94 72 ILE A CA 1
ATOM 547 C C . ILE A 1 72 ? -15.464 0.567 4.591 1.00 88.94 72 ILE A C 1
ATOM 549 O O . ILE A 1 72 ? -14.842 1.335 5.328 1.00 88.94 72 ILE A O 1
ATOM 553 N N . PRO A 1 73 ? -16.783 0.358 4.755 1.00 88.06 73 PRO A N 1
ATOM 554 C CA . PRO A 1 73 ? -17.546 1.004 5.815 1.00 88.06 73 PRO A CA 1
ATOM 555 C C . PRO A 1 73 ? -17.170 0.425 7.184 1.00 88.06 73 PRO A C 1
ATOM 557 O O . PRO A 1 73 ? -17.237 -0.786 7.393 1.00 88.06 73 PRO A O 1
ATOM 560 N N . VAL A 1 74 ? -16.818 1.304 8.125 1.00 89.56 74 VAL A N 1
ATOM 561 C CA . VAL A 1 74 ? -16.468 0.928 9.500 1.00 89.56 74 VAL A CA 1
ATOM 562 C C . VAL A 1 74 ? -17.635 1.272 10.431 1.00 89.56 74 VAL A C 1
ATOM 564 O O . VAL A 1 74 ? -17.968 2.454 10.575 1.00 89.56 74 VAL A O 1
ATOM 567 N N . PRO A 1 75 ? -18.282 0.278 11.061 1.00 86.31 75 PRO A N 1
ATOM 568 C CA . PRO A 1 75 ? -19.304 0.542 12.064 1.00 86.31 75 PRO A CA 1
ATOM 569 C C . PRO A 1 75 ? -18.670 1.193 13.301 1.00 86.31 75 PRO A C 1
ATOM 571 O O . PRO A 1 75 ? -17.618 0.774 13.780 1.00 86.31 75 PRO A O 1
ATOM 574 N N . ARG A 1 76 ? -19.313 2.240 13.825 1.00 82.62 76 ARG A N 1
ATOM 575 C CA . ARG A 1 76 ? -18.883 2.912 15.057 1.00 82.62 76 ARG A CA 1
ATOM 576 C C . ARG A 1 76 ? -19.560 2.243 16.248 1.00 82.62 76 ARG A C 1
ATOM 578 O O . ARG A 1 76 ? -20.743 2.477 16.471 1.00 82.62 76 ARG A O 1
ATOM 585 N N . LEU A 1 77 ? -18.811 1.422 16.979 1.00 84.25 77 LEU A N 1
ATOM 586 C CA . LEU A 1 77 ? -19.234 0.864 18.264 1.00 84.25 77 LEU A CA 1
ATOM 587 C C . LEU A 1 77 ? -18.502 1.580 19.413 1.00 84.25 77 LEU A C 1
ATOM 589 O O . LEU A 1 77 ? -17.338 1.965 19.238 1.00 84.25 77 LEU A O 1
ATOM 593 N N . PRO A 1 78 ? -19.152 1.782 20.572 1.00 83.31 78 PRO A N 1
ATOM 594 C CA . PRO A 1 78 ? -18.465 2.196 21.788 1.00 83.31 78 PRO A CA 1
ATOM 595 C C . PRO A 1 78 ? -17.462 1.118 22.229 1.00 83.31 78 PRO A C 1
ATOM 597 O O . PRO A 1 78 ? -17.666 -0.075 22.017 1.00 83.31 78 PRO A O 1
ATOM 600 N N . ARG A 1 79 ? -16.353 1.551 22.840 1.00 78.00 79 ARG A N 1
ATOM 601 C CA . ARG A 1 79 ? -15.268 0.656 23.285 1.00 78.00 79 ARG A CA 1
ATOM 602 C C . ARG A 1 79 ? -15.686 -0.312 24.391 1.00 78.00 79 ARG A C 1
ATOM 604 O O . ARG A 1 79 ? -15.040 -1.337 24.558 1.00 78.00 79 ARG A O 1
ATOM 611 N N . ASP A 1 80 ? -16.739 0.028 25.127 1.00 82.19 80 ASP A N 1
ATOM 612 C CA . ASP A 1 80 ? -17.231 -0.760 26.257 1.00 82.19 80 ASP A CA 1
ATOM 613 C C . ASP A 1 80 ? -18.078 -1.968 25.817 1.00 82.19 80 ASP A C 1
ATOM 615 O O . ASP A 1 80 ? -18.428 -2.811 26.644 1.00 82.19 80 ASP A O 1
ATOM 619 N N . ASP A 1 81 ? -18.401 -2.080 24.523 1.00 81.50 81 ASP A N 1
ATOM 620 C CA . ASP A 1 81 ? -19.131 -3.230 24.001 1.00 81.50 81 ASP A CA 1
ATOM 621 C C . ASP A 1 81 ? -18.213 -4.458 23.877 1.00 81.50 81 ASP A C 1
ATOM 623 O O . ASP A 1 81 ? -17.168 -4.391 23.225 1.00 81.50 81 ASP A O 1
ATOM 627 N N . PRO A 1 82 ? -18.637 -5.642 24.355 1.00 81.88 82 PRO A N 1
ATOM 628 C CA . PRO A 1 82 ? -17.855 -6.874 24.215 1.00 81.88 82 PRO A CA 1
ATOM 629 C C . PRO A 1 82 ? -17.654 -7.294 22.747 1.00 81.88 82 PRO A C 1
ATOM 631 O O . PRO A 1 82 ? -16.747 -8.059 22.435 1.00 81.88 82 PRO A O 1
ATOM 634 N N . LYS A 1 83 ? -18.485 -6.776 21.832 1.00 84.69 83 LYS A N 1
ATOM 635 C CA . LYS A 1 83 ? -18.426 -7.033 20.385 1.00 84.69 83 LYS A CA 1
ATOM 636 C C . LYS A 1 83 ? -17.418 -6.134 19.646 1.00 84.69 83 LYS A C 1
ATOM 638 O O . LYS A 1 83 ? -17.169 -6.336 18.459 1.00 84.69 83 LYS A O 1
ATOM 643 N N . TYR A 1 84 ? -16.841 -5.139 20.322 1.00 87.81 84 TYR A N 1
ATOM 644 C CA . TYR A 1 84 ? -15.922 -4.171 19.719 1.00 87.81 84 TYR A CA 1
ATOM 645 C C . TYR A 1 84 ? -14.707 -4.850 19.065 1.00 87.81 84 TYR A C 1
ATOM 647 O O . TYR A 1 84 ? -14.425 -4.618 17.889 1.00 87.81 84 TYR A O 1
ATOM 655 N N . GLU A 1 85 ? -14.049 -5.755 19.792 1.00 87.38 85 GLU A N 1
ATOM 656 C CA . GLU A 1 85 ? -12.867 -6.486 19.312 1.00 87.38 85 GLU A CA 1
ATOM 657 C C . GLU A 1 85 ? -13.186 -7.423 18.137 1.00 87.38 85 GLU A C 1
ATOM 659 O O . GLU A 1 85 ? -12.429 -7.515 17.171 1.00 87.38 85 GLU A O 1
ATOM 664 N N . GLU A 1 86 ? -14.336 -8.100 18.175 1.00 89.38 86 GLU A N 1
ATOM 665 C CA . GLU A 1 86 ? -14.768 -8.996 17.097 1.00 89.38 86 GLU A CA 1
ATOM 666 C C . GLU A 1 86 ? -14.989 -8.225 15.788 1.00 89.38 86 GLU A C 1
ATOM 668 O O . GLU A 1 86 ? -14.507 -8.625 14.727 1.00 89.38 86 GLU A O 1
ATOM 673 N N . VAL A 1 87 ? -15.653 -7.071 15.875 1.00 89.94 87 VAL A N 1
ATOM 674 C CA . VAL A 1 87 ? -15.913 -6.198 14.726 1.00 89.94 87 VAL A CA 1
ATOM 675 C C . VAL A 1 87 ? -14.620 -5.614 14.158 1.00 89.94 87 VAL A C 1
ATOM 677 O O . VAL A 1 87 ? -14.486 -5.519 12.938 1.00 89.94 87 VAL A O 1
ATOM 680 N N . ILE A 1 88 ? -13.648 -5.251 15.002 1.00 90.88 88 ILE A N 1
ATOM 681 C CA . ILE A 1 88 ? -12.334 -4.784 14.536 1.00 90.88 88 ILE A CA 1
ATOM 682 C C . ILE A 1 88 ? -11.625 -5.877 13.748 1.00 90.88 88 ILE A C 1
ATOM 684 O O . ILE A 1 88 ? -11.164 -5.612 12.639 1.00 90.88 88 ILE A O 1
ATOM 688 N N . ASN A 1 89 ? -11.563 -7.093 14.289 1.00 91.50 89 ASN A N 1
ATOM 689 C CA . ASN A 1 89 ? -10.906 -8.214 13.624 1.00 91.50 89 ASN A CA 1
ATOM 690 C C . ASN A 1 89 ? -11.571 -8.539 12.282 1.00 91.50 89 ASN A C 1
ATOM 692 O O . ASN A 1 89 ? -10.885 -8.776 11.287 1.00 91.50 89 ASN A O 1
ATOM 696 N N . GLU A 1 90 ? -12.902 -8.486 12.221 1.00 92.31 90 GLU A N 1
ATOM 697 C CA . GLU A 1 90 ? -13.643 -8.689 10.980 1.00 92.31 90 GLU A CA 1
ATOM 698 C C . GLU A 1 90 ? -13.344 -7.596 9.942 1.00 92.31 90 GLU A C 1
ATOM 700 O O . GLU A 1 90 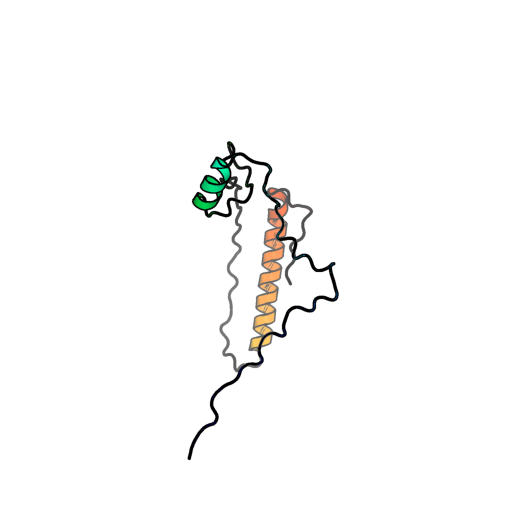? -13.055 -7.896 8.781 1.00 92.31 90 GLU A O 1
ATOM 705 N N . VAL A 1 91 ? -13.386 -6.323 10.341 1.00 92.88 91 VAL A N 1
ATOM 706 C CA . VAL A 1 91 ? -13.087 -5.195 9.446 1.00 92.88 91 VAL A CA 1
ATOM 707 C C . VAL A 1 91 ? -11.632 -5.239 8.985 1.00 92.88 91 VAL A C 1
ATOM 709 O O . VAL A 1 91 ? -11.371 -5.052 7.798 1.00 92.88 91 VAL A O 1
ATOM 712 N N . HIS A 1 92 ? -10.694 -5.527 9.887 1.00 91.94 92 HIS A N 1
ATOM 713 C CA . HIS A 1 92 ? -9.279 -5.672 9.567 1.00 91.94 92 HIS A CA 1
ATOM 714 C C . HIS A 1 92 ? -9.062 -6.780 8.534 1.00 91.94 92 HIS A C 1
ATOM 716 O O . HIS A 1 92 ? -8.433 -6.542 7.506 1.00 91.94 92 HIS A O 1
ATOM 722 N N . LYS A 1 93 ? -9.680 -7.950 8.736 1.00 92.75 93 LYS A N 1
ATOM 723 C CA . LYS A 1 93 ? -9.628 -9.050 7.770 1.00 92.75 93 LYS A CA 1
ATOM 724 C C . LYS A 1 93 ? -10.158 -8.632 6.395 1.00 92.75 93 LYS A C 1
ATOM 726 O O . LYS A 1 93 ? -9.486 -8.853 5.395 1.00 92.75 93 LYS A O 1
ATOM 731 N N . ARG A 1 94 ? -11.311 -7.954 6.341 1.00 92.50 94 ARG A N 1
ATOM 732 C CA . ARG A 1 94 ? -11.882 -7.441 5.080 1.00 92.50 94 ARG A CA 1
ATOM 733 C C . ARG A 1 94 ? -10.940 -6.469 4.362 1.00 92.50 94 ARG A C 1
ATOM 735 O O . ARG A 1 94 ? -10.888 -6.471 3.136 1.00 92.50 94 ARG A O 1
ATOM 742 N N . VAL A 1 95 ? -10.213 -5.636 5.108 1.00 92.38 95 VAL A N 1
ATOM 743 C CA . VAL A 1 95 ? -9.211 -4.711 4.553 1.00 92.38 95 VAL A CA 1
ATOM 744 C C . VAL A 1 95 ? -8.030 -5.482 3.964 1.00 92.38 95 VAL A C 1
ATOM 746 O O . VAL A 1 95 ? -7.643 -5.203 2.831 1.00 92.38 95 VAL A O 1
ATOM 749 N N . CYS A 1 96 ? -7.493 -6.464 4.691 1.00 92.81 96 CYS A N 1
ATOM 750 C CA . CYS A 1 96 ? -6.386 -7.299 4.223 1.00 92.81 96 CYS A CA 1
ATOM 751 C C . CYS A 1 96 ? -6.760 -8.088 2.960 1.00 92.81 96 CYS A C 1
ATOM 753 O O . CYS A 1 96 ? -6.007 -8.073 1.989 1.00 92.81 96 CYS A O 1
ATOM 755 N N . ASP A 1 97 ? -7.952 -8.688 2.933 1.00 92.62 97 ASP A N 1
ATOM 756 C CA . ASP A 1 97 ? -8.453 -9.436 1.776 1.00 92.62 97 ASP A CA 1
ATOM 757 C C . ASP A 1 97 ? -8.608 -8.527 0.540 1.00 92.62 97 ASP A C 1
ATOM 759 O O . ASP A 1 97 ? -8.180 -8.883 -0.559 1.00 92.62 97 ASP A O 1
ATOM 763 N N . ALA A 1 98 ? -9.165 -7.321 0.710 1.00 91.75 98 ALA A N 1
ATOM 764 C CA . ALA A 1 98 ? -9.327 -6.358 -0.381 1.00 91.75 98 ALA A CA 1
ATOM 765 C C . ALA A 1 98 ? -7.984 -5.808 -0.899 1.00 91.75 98 ALA A C 1
ATOM 767 O O . ALA A 1 98 ? -7.826 -5.5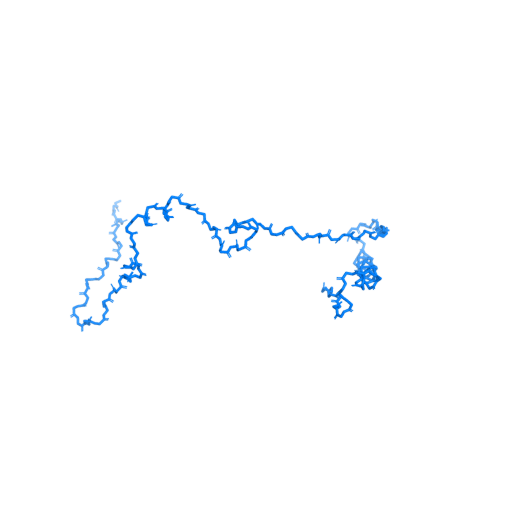93 -2.101 1.00 91.75 98 ALA A O 1
ATOM 768 N N . LEU A 1 99 ? -7.009 -5.591 -0.008 1.00 91.81 99 LEU A N 1
ATOM 769 C CA . LEU A 1 99 ? -5.643 -5.200 -0.375 1.00 91.81 99 LEU A CA 1
ATOM 770 C C . LEU A 1 99 ? -4.947 -6.290 -1.189 1.00 91.81 99 LEU A C 1
ATOM 772 O O . LEU A 1 99 ? -4.318 -5.981 -2.200 1.00 91.81 99 LEU A O 1
ATOM 776 N N . GLN A 1 100 ? -5.083 -7.547 -0.763 1.00 91.75 100 GLN A N 1
ATOM 777 C CA . GLN A 1 100 ? -4.504 -8.692 -1.453 1.00 91.75 100 GLN A CA 1
ATOM 778 C C . GLN A 1 100 ? -5.068 -8.830 -2.871 1.00 91.75 100 GLN A C 1
ATOM 780 O O . GLN A 1 100 ? -4.300 -8.917 -3.824 1.00 91.75 100 GLN A O 1
ATOM 785 N N . GLN A 1 101 ? -6.394 -8.755 -3.021 1.00 91.25 101 GLN A N 1
ATOM 786 C CA . GLN A 1 101 ? -7.060 -8.819 -4.328 1.00 91.25 101 GLN A CA 1
ATOM 787 C C . GLN A 1 101 ? -6.605 -7.692 -5.260 1.00 91.25 101 GLN A C 1
ATOM 789 O O . GLN A 1 101 ? -6.152 -7.953 -6.369 1.00 91.25 101 GLN A O 1
ATOM 794 N N . MET A 1 102 ? -6.630 -6.444 -4.783 1.00 91.19 102 MET A N 1
ATOM 795 C CA . MET A 1 102 ? -6.187 -5.285 -5.565 1.00 91.19 102 MET A CA 1
ATOM 796 C C . MET A 1 102 ? -4.718 -5.402 -5.995 1.00 91.19 102 MET A C 1
ATOM 798 O O . MET A 1 102 ? -4.348 -4.973 -7.086 1.00 91.19 102 MET A O 1
ATOM 802 N N . TYR A 1 103 ? -3.864 -5.971 -5.146 1.00 90.19 103 TYR A N 1
ATOM 803 C CA . TYR A 1 103 ? -2.481 -6.233 -5.515 1.00 90.19 103 TYR A CA 1
ATOM 804 C C . TYR A 1 103 ? -2.377 -7.307 -6.600 1.00 90.19 103 TYR A C 1
ATOM 806 O O . TYR A 1 103 ? -1.651 -7.118 -7.573 1.00 90.19 103 TYR A O 1
ATOM 814 N N . ASP A 1 104 ? -3.102 -8.414 -6.454 1.00 89.12 104 ASP A N 1
ATOM 815 C CA . ASP A 1 104 ? -3.068 -9.520 -7.407 1.00 89.12 104 ASP A CA 1
ATOM 816 C C . ASP A 1 104 ? -3.604 -9.133 -8.792 1.00 89.12 104 ASP A C 1
ATOM 818 O O . ASP A 1 104 ? -3.044 -9.583 -9.794 1.00 89.12 104 ASP A O 1
ATOM 822 N N . ASP A 1 105 ? -4.596 -8.244 -8.848 1.00 90.06 105 ASP A N 1
ATOM 823 C CA . ASP A 1 105 ? -5.151 -7.716 -10.097 1.00 90.06 105 ASP A CA 1
ATOM 824 C C . ASP A 1 105 ? -4.130 -6.858 -10.866 1.00 90.06 105 ASP A C 1
ATOM 826 O O . ASP A 1 105 ? -4.024 -6.959 -12.088 1.00 90.06 105 ASP A O 1
ATOM 830 N N . HIS A 1 106 ? -3.327 -6.054 -10.159 1.00 88.81 106 HIS A N 1
ATOM 831 C CA . HIS A 1 106 ? -2.439 -5.067 -10.784 1.00 88.81 106 HIS A CA 1
ATOM 832 C C . HIS A 1 106 ? -0.943 -5.439 -10.784 1.00 88.81 106 HIS A C 1
ATOM 834 O O . HIS A 1 106 ? -0.151 -4.803 -11.481 1.00 88.81 106 HIS A O 1
ATOM 840 N N . LYS A 1 107 ? -0.500 -6.477 -10.058 1.00 84.81 107 LYS A N 1
ATOM 841 C CA . LYS A 1 107 ? 0.932 -6.859 -9.978 1.00 84.81 107 LYS A CA 1
ATOM 842 C C . LYS A 1 107 ? 1.550 -7.223 -11.332 1.00 84.81 107 LYS A C 1
ATOM 844 O O . LYS A 1 107 ? 2.746 -7.002 -11.544 1.00 84.81 107 LYS A O 1
ATOM 849 N N . ALA A 1 108 ? 0.753 -7.777 -12.249 1.00 82.44 108 ALA A N 1
ATOM 850 C CA . ALA A 1 108 ? 1.216 -8.197 -13.570 1.00 82.44 108 ALA A CA 1
ATOM 851 C C . ALA A 1 108 ? 1.513 -6.999 -14.488 1.00 82.44 108 ALA A C 1
ATOM 853 O O . ALA A 1 108 ? 2.480 -7.040 -15.247 1.00 82.44 108 ALA A O 1
ATOM 854 N N . GLU A 1 109 ? 0.750 -5.908 -14.361 1.00 83.00 109 GLU A N 1
ATOM 855 C CA . GLU A 1 109 ? 0.914 -4.685 -15.162 1.00 83.00 109 GLU A CA 1
ATOM 856 C C . GLU A 1 109 ? 2.272 -4.004 -14.928 1.00 83.00 109 GLU A C 1
ATOM 858 O O . GLU A 1 109 ? 2.799 -3.325 -15.809 1.00 83.00 109 GLU A O 1
ATOM 863 N N . TYR A 1 110 ? 2.873 -4.223 -13.755 1.00 75.50 110 TYR A N 1
ATOM 864 C CA . TYR A 1 110 ? 4.118 -3.576 -13.333 1.00 75.50 110 TYR A CA 1
ATOM 865 C C . TYR A 1 110 ? 5.336 -4.512 -13.332 1.00 75.50 110 TYR A C 1
ATOM 867 O O . TYR A 1 110 ? 6.403 -4.146 -12.833 1.00 75.50 110 TYR A O 1
ATOM 875 N N . GLY A 1 111 ? 5.197 -5.722 -13.890 1.00 81.38 111 GLY A N 1
ATOM 876 C CA . GLY A 1 111 ? 6.276 -6.712 -13.957 1.00 81.38 111 GLY A CA 1
ATOM 877 C C . GLY A 1 111 ? 6.629 -7.335 -12.603 1.00 81.38 111 GLY A C 1
ATOM 878 O O . GLY A 1 111 ? 7.760 -7.777 -12.407 1.00 81.38 111 GLY A O 1
ATOM 879 N N . TRP A 1 112 ? 5.692 -7.338 -11.648 1.00 82.44 112 TRP A N 1
ATOM 880 C CA . TRP A 1 112 ? 5.851 -7.911 -10.303 1.00 82.44 112 TRP A CA 1
ATOM 881 C C . TRP A 1 112 ? 5.039 -9.204 -10.127 1.00 82.44 112 TRP A C 1
ATOM 883 O O . TRP A 1 112 ? 4.681 -9.558 -9.008 1.00 82.44 112 TRP A O 1
ATOM 893 N N . ALA A 1 113 ? 4.764 -9.927 -11.218 1.00 79.88 113 ALA A N 1
ATOM 894 C CA . ALA A 1 113 ? 3.933 -11.134 -11.216 1.00 79.88 113 ALA A CA 1
ATOM 895 C C . ALA A 1 113 ? 4.377 -12.191 -10.183 1.00 79.88 113 ALA A C 1
ATOM 897 O O . ALA A 1 113 ? 3.530 -12.827 -9.557 1.00 79.88 113 ALA A O 1
ATOM 898 N N . ASP A 1 114 ? 5.689 -12.312 -9.957 1.00 83.69 114 ASP A N 1
ATOM 899 C CA . ASP A 1 114 ? 6.287 -13.315 -9.065 1.00 83.69 114 ASP A CA 1
ATOM 900 C C . ASP A 1 114 ? 6.442 -12.847 -7.609 1.00 83.69 114 ASP A C 1
ATOM 902 O O . ASP A 1 114 ? 6.966 -13.583 -6.770 1.00 83.69 114 ASP A O 1
ATOM 906 N N . ARG A 1 115 ? 6.036 -11.613 -7.281 1.00 85.69 115 ARG A N 1
ATOM 907 C CA . ARG A 1 115 ? 6.117 -11.096 -5.910 1.00 85.69 115 ARG A CA 1
ATOM 908 C C . ARG A 1 115 ? 4.761 -11.246 -5.228 1.00 85.69 115 ARG A C 1
ATOM 910 O O . ARG A 1 115 ? 3.799 -10.659 -5.702 1.00 85.69 115 ARG A O 1
ATOM 917 N N . PRO A 1 116 ? 4.652 -12.009 -4.131 1.00 84.56 116 PRO A N 1
ATOM 918 C CA . PRO A 1 116 ? 3.463 -11.983 -3.289 1.00 84.56 116 PRO A CA 1
ATOM 919 C C . PRO A 1 116 ? 3.465 -10.750 -2.375 1.00 84.56 116 PRO A C 1
ATOM 921 O O . PRO A 1 116 ? 4.517 -10.314 -1.896 1.00 84.56 116 PRO A O 1
ATOM 924 N N . LEU A 1 117 ? 2.276 -10.211 -2.104 1.00 85.94 117 LEU A N 1
ATOM 925 C CA . LEU A 1 117 ? 2.074 -9.219 -1.050 1.00 85.94 117 LEU A CA 1
ATOM 926 C C . LEU A 1 117 ? 2.147 -9.914 0.318 1.00 85.94 117 LEU A C 1
ATOM 928 O O . LEU A 1 117 ? 1.540 -10.961 0.516 1.00 85.94 117 LEU A O 1
ATOM 932 N N . MET A 1 118 ? 2.904 -9.334 1.250 1.00 84.88 118 MET A N 1
ATOM 933 C CA . MET A 1 118 ? 3.022 -9.820 2.628 1.00 84.88 118 MET A CA 1
ATOM 934 C C . MET A 1 118 ? 2.345 -8.821 3.565 1.00 84.88 118 MET A C 1
ATOM 936 O O . MET A 1 118 ? 2.762 -7.662 3.629 1.00 84.88 118 MET A O 1
ATOM 940 N N . ILE A 1 119 ? 1.311 -9.271 4.275 1.00 82.81 119 ILE A N 1
ATOM 941 C CA . ILE A 1 119 ? 0.589 -8.503 5.295 1.00 82.81 119 ILE A CA 1
ATOM 942 C C . ILE A 1 119 ? 0.768 -9.257 6.622 1.00 82.81 119 ILE A C 1
ATOM 944 O O . ILE A 1 119 ? 0.393 -10.426 6.700 1.00 82.81 119 ILE A O 1
ATOM 948 N N . ASN A 1 120 ? 1.381 -8.608 7.621 1.00 64.19 120 ASN A N 1
ATOM 949 C CA . ASN A 1 120 ? 1.634 -9.158 8.962 1.00 64.19 120 ASN A CA 1
ATOM 950 C C . ASN A 1 120 ? 0.640 -8.622 9.990 1.00 64.19 120 ASN A C 1
ATOM 952 O O . ASN A 1 120 ? 0.276 -7.430 9.863 1.00 64.19 120 ASN A O 1
#

Organism: NCBI:txid1737510

Radius of gyration: 31.88 Å; chains: 1; bounding box: 75×36×76 Å